Protein AF-B3S9R8-F1 (afdb_monomer_lite)

Radius of gyration: 16.23 Å; chains: 1; bounding box: 44×44×37 Å

InterPro domains:
  IPR006569 CID domain [PF04818] (12-121)
  IPR006569 CID domain [PS51391] (1-129)
  IPR006569 CID domain [SM00582] (1-126)
  IPR008942 ENTH/VHS [G3DSA:1.25.40.90] (1-126)
  IPR008942 ENTH/VHS [SSF48464] (11-126)
  IPR051485 SR-related and CTD-associated factor [PTHR23140] (1-129)

Foldseek 3Di:
DVVQVVDDPPDDPVNLVVLLVVCVVCVVVLLVSLVVLLVCLQPDAQNCLLVSVSSLLSNLVVQCVVPNDVPRPRLVNCLVCVVVSLVSSLNHDPVCLVVVLVSLVVCCVVVSDHCVSSVVSNCSSPDPPCPVVVVVVVVVVVVVVD

Sequence (146 aa):
LRSVYQTKLPLSRSKVHSVTKAAMRAMRFYKHVVMNLEKFIHKCGPEYKLPALYIMDSIIRQSKYQYGDEKDMYAPRFSKNINETFENLYKCRNDDKSKIVRVLKLWTENGIYKEDITQPLLTMGLGEGNLKILTTIKYMYFVSCS

Structure (mmCIF, N/CA/C/O backbone):
data_AF-B3S9R8-F1
#
_entry.id   AF-B3S9R8-F1
#
loop_
_atom_site.group_PDB
_atom_site.id
_atom_site.type_symbol
_atom_site.label_atom_id
_atom_site.label_alt_id
_atom_site.label_comp_id
_atom_site.label_asym_id
_atom_site.label_entity_id
_atom_site.label_seq_id
_atom_site.pdbx_PDB_ins_code
_atom_site.Cartn_x
_atom_site.Cartn_y
_atom_site.Cartn_z
_atom_site.occupancy
_atom_site.B_iso_or_equiv
_atom_site.auth_seq_id
_atom_site.auth_comp_id
_atom_site.auth_asym_id
_atom_site.auth_atom_id
_atom_site.pdbx_PDB_model_num
ATOM 1 N N . LEU A 1 1 ? 10.704 8.501 3.014 1.00 63.84 1 LEU A N 1
ATOM 2 C CA . LEU A 1 1 ? 10.530 8.159 1.580 1.00 63.84 1 LEU A CA 1
ATOM 3 C C . LEU A 1 1 ? 11.751 8.517 0.737 1.00 63.84 1 LEU A C 1
ATOM 5 O O . LEU A 1 1 ? 12.234 7.633 0.056 1.00 63.84 1 LEU A O 1
ATOM 9 N N . ARG A 1 2 ? 12.332 9.728 0.828 1.00 67.25 2 ARG A N 1
ATOM 10 C CA . ARG A 1 2 ? 13.607 10.051 0.135 1.00 67.25 2 ARG A CA 1
ATOM 11 C C . ARG A 1 2 ? 14.747 9.058 0.431 1.00 67.25 2 ARG A C 1
ATOM 13 O O . ARG A 1 2 ? 15.494 8.695 -0.463 1.00 67.25 2 ARG A O 1
ATOM 20 N N . SER A 1 3 ? 14.801 8.537 1.656 1.00 66.19 3 SER A N 1
ATOM 21 C CA . SER A 1 3 ? 15.755 7.504 2.080 1.00 66.19 3 SER A CA 1
ATOM 22 C C . SER A 1 3 ? 15.583 6.130 1.409 1.00 66.19 3 SER A C 1
ATOM 24 O O . SER A 1 3 ? 16.465 5.285 1.552 1.00 66.19 3 SER A O 1
ATOM 26 N N . VAL A 1 4 ? 14.468 5.882 0.706 1.00 63.59 4 VAL A N 1
ATOM 27 C CA . VAL A 1 4 ? 14.246 4.653 -0.076 1.00 63.59 4 VAL A CA 1
ATOM 28 C C . VAL A 1 4 ? 15.058 4.685 -1.371 1.00 63.59 4 VAL A C 1
ATOM 30 O O . VAL A 1 4 ? 15.700 3.693 -1.694 1.00 63.59 4 VAL A O 1
ATOM 33 N N . TYR A 1 5 ? 15.119 5.835 -2.053 1.00 60.88 5 TYR A N 1
ATOM 34 C CA . TYR A 1 5 ? 15.905 6.002 -3.283 1.00 60.88 5 TYR A CA 1
ATOM 35 C C . TYR A 1 5 ? 17.412 5.825 -3.068 1.00 60.88 5 TYR A C 1
ATOM 37 O O . TYR A 1 5 ? 18.121 5.383 -3.958 1.00 60.88 5 TYR A O 1
ATOM 45 N N . GLN A 1 6 ? 17.902 6.137 -1.870 1.00 60.62 6 GLN A N 1
ATOM 46 C CA . GLN A 1 6 ? 19.323 6.042 -1.524 1.00 60.62 6 GLN A CA 1
ATOM 47 C C . GLN A 1 6 ? 19.779 4.607 -1.206 1.00 60.62 6 GLN A C 1
ATOM 49 O O . GLN A 1 6 ? 20.942 4.391 -0.882 1.00 60.62 6 GLN A O 1
ATOM 54 N N . THR A 1 7 ? 18.871 3.625 -1.233 1.00 60.22 7 THR A N 1
ATOM 55 C CA . THR A 1 7 ? 19.183 2.234 -0.876 1.00 60.22 7 THR A CA 1
ATOM 56 C C . THR A 1 7 ? 19.263 1.376 -2.133 1.00 60.22 7 THR A C 1
ATOM 58 O O . THR A 1 7 ? 18.341 1.388 -2.947 1.00 60.22 7 THR A O 1
ATOM 61 N N . LYS A 1 8 ? 20.348 0.605 -2.274 1.00 63.34 8 LYS A N 1
ATOM 62 C CA . LYS A 1 8 ? 20.499 -0.386 -3.347 1.00 63.34 8 LYS A CA 1
ATOM 63 C C . LYS A 1 8 ? 19.417 -1.463 -3.185 1.00 63.34 8 LYS A C 1
ATOM 65 O O . LYS A 1 8 ? 19.214 -1.961 -2.079 1.00 63.34 8 LYS A O 1
ATOM 70 N N . LEU A 1 9 ? 18.698 -1.782 -4.259 1.00 62.72 9 LEU A N 1
ATOM 71 C CA . LEU A 1 9 ? 17.689 -2.844 -4.242 1.00 62.72 9 LEU A CA 1
ATOM 72 C C . LEU A 1 9 ? 18.369 -4.221 -4.133 1.00 62.72 9 LEU A C 1
ATOM 74 O O . LEU A 1 9 ? 19.459 -4.386 -4.687 1.00 62.72 9 LEU A O 1
ATOM 78 N N . PRO A 1 10 ? 17.756 -5.208 -3.449 1.00 61.88 10 PRO A N 1
ATOM 79 C CA . PRO A 1 10 ? 16.407 -5.213 -2.867 1.00 61.88 10 PRO A CA 1
ATOM 80 C C . PRO A 1 10 ? 16.281 -4.393 -1.573 1.00 61.88 10 PRO A C 1
ATOM 82 O O . PRO A 1 10 ? 17.180 -4.357 -0.735 1.00 61.88 10 PRO A O 1
ATOM 85 N N . LEU A 1 11 ? 15.128 -3.740 -1.391 1.00 69.56 11 LEU A N 1
ATOM 86 C CA . LEU A 1 11 ? 14.847 -2.936 -0.200 1.00 69.56 11 LEU A CA 1
ATOM 87 C C . LEU A 1 11 ? 14.865 -3.838 1.050 1.00 69.56 11 LEU A C 1
ATOM 89 O O . LEU A 1 11 ? 14.080 -4.780 1.159 1.00 69.56 11 LEU A O 1
ATOM 93 N N . SER A 1 12 ? 15.773 -3.573 1.992 1.00 74.50 12 SER A N 1
ATOM 94 C CA . SER A 1 12 ? 15.950 -4.438 3.162 1.00 74.50 12 SER A CA 1
ATOM 95 C C . SER A 1 12 ? 14.746 -4.387 4.112 1.00 74.50 12 SER A C 1
ATOM 97 O O . SER A 1 12 ? 14.119 -3.339 4.300 1.00 74.50 12 SER A O 1
ATOM 99 N N . ARG A 1 13 ? 14.462 -5.509 4.792 1.00 74.50 13 ARG A N 1
ATOM 100 C CA . ARG A 1 13 ? 13.405 -5.595 5.824 1.00 74.50 13 ARG A CA 1
ATOM 101 C C . ARG A 1 13 ? 13.560 -4.517 6.904 1.00 74.50 13 ARG A C 1
ATOM 103 O O . ARG A 1 13 ? 12.577 -3.907 7.314 1.00 74.50 13 ARG A O 1
ATOM 110 N N . SER A 1 14 ? 14.799 -4.231 7.309 1.00 76.75 14 SER A N 1
ATOM 111 C CA . SER A 1 14 ? 15.119 -3.184 8.289 1.00 76.75 14 SER A CA 1
ATOM 112 C C . SER A 1 14 ? 14.677 -1.794 7.819 1.00 76.75 14 SER A C 1
ATOM 114 O O . SER A 1 14 ? 14.086 -1.029 8.587 1.00 76.75 14 SER A O 1
ATOM 116 N N . LYS A 1 15 ? 14.860 -1.471 6.530 1.00 80.06 15 LYS A N 1
ATOM 117 C CA . LYS A 1 15 ? 14.407 -0.184 5.996 1.00 80.06 15 LYS A CA 1
ATOM 118 C C . LYS A 1 15 ? 12.879 -0.090 5.992 1.00 80.06 15 LYS A C 1
ATOM 120 O O . LYS A 1 15 ? 12.362 0.927 6.457 1.00 80.06 15 LYS A O 1
ATOM 125 N N . VAL A 1 16 ? 12.165 -1.137 5.566 1.00 82.31 16 VAL A N 1
ATOM 126 C CA . VAL A 1 16 ? 10.686 -1.188 5.633 1.00 82.31 16 VAL A CA 1
ATOM 127 C C . VAL A 1 16 ? 10.200 -0.972 7.071 1.00 82.31 16 VAL A C 1
ATOM 129 O O . VAL A 1 16 ? 9.325 -0.136 7.313 1.00 82.31 16 VAL A O 1
ATOM 132 N N . HIS A 1 17 ? 10.831 -1.638 8.043 1.00 84.19 17 HIS A N 1
ATOM 133 C CA . HIS A 1 17 ? 10.504 -1.476 9.459 1.00 84.19 17 HIS A CA 1
ATOM 134 C C . HIS A 1 17 ? 10.746 -0.040 9.958 1.00 84.19 17 HIS A C 1
ATOM 136 O O . HIS A 1 17 ? 9.870 0.546 10.593 1.00 84.19 17 HIS A O 1
ATOM 142 N N . SER A 1 18 ? 11.885 0.579 9.618 1.00 87.12 18 SER A N 1
ATOM 143 C CA . SER A 1 18 ? 12.178 1.966 10.019 1.00 87.12 18 SER A CA 1
ATOM 144 C C . SER A 1 18 ? 11.152 2.973 9.480 1.00 87.12 18 SER A C 1
ATOM 146 O O . SER A 1 18 ? 10.715 3.862 10.213 1.00 87.12 18 SER A O 1
ATOM 148 N N . VAL A 1 19 ? 10.713 2.804 8.225 1.00 88.31 19 VAL A N 1
ATOM 149 C CA . VAL A 1 19 ? 9.679 3.652 7.614 1.00 88.31 19 VAL A CA 1
ATOM 150 C C . VAL A 1 19 ? 8.333 3.436 8.302 1.00 88.31 19 VAL A C 1
ATOM 152 O O . VAL A 1 19 ? 7.650 4.409 8.612 1.00 88.31 19 VAL A O 1
ATOM 155 N N . THR A 1 20 ? 7.988 2.186 8.610 1.00 90.06 20 THR A N 1
ATOM 156 C CA . THR A 1 20 ? 6.755 1.841 9.333 1.00 90.06 20 THR A CA 1
ATOM 157 C C . THR A 1 20 ? 6.729 2.485 10.717 1.00 90.06 20 THR A C 1
ATOM 159 O O . THR A 1 20 ? 5.756 3.139 11.080 1.00 90.06 20 THR A O 1
ATOM 162 N N . LYS A 1 21 ? 7.831 2.394 11.469 1.00 89.88 21 LYS A N 1
ATOM 163 C CA . LYS A 1 21 ? 7.955 3.013 12.796 1.00 89.88 21 LYS A CA 1
ATOM 164 C C . LYS A 1 21 ? 7.821 4.537 12.736 1.00 89.88 21 LYS A C 1
ATOM 166 O O . LYS A 1 21 ? 7.189 5.133 13.606 1.00 89.88 21 LYS A O 1
ATOM 171 N N . ALA A 1 22 ? 8.391 5.170 11.709 1.00 90.50 22 ALA A N 1
ATOM 172 C CA . ALA A 1 22 ? 8.228 6.603 11.482 1.00 90.50 22 ALA A CA 1
ATOM 173 C C . ALA A 1 22 ? 6.772 6.973 11.153 1.00 90.50 22 ALA A C 1
ATOM 175 O O . ALA A 1 22 ? 6.274 7.967 11.676 1.00 90.50 22 ALA A O 1
ATOM 176 N N . ALA A 1 23 ? 6.080 6.160 10.347 1.00 90.69 23 ALA A N 1
ATOM 177 C CA . ALA A 1 23 ? 4.662 6.347 10.050 1.00 90.69 23 ALA A CA 1
ATOM 178 C C . ALA A 1 23 ? 3.800 6.243 11.316 1.00 90.69 23 ALA A C 1
ATOM 180 O O . ALA A 1 23 ? 3.050 7.169 11.598 1.00 90.69 23 ALA A O 1
ATOM 181 N N . MET A 1 24 ? 3.981 5.199 12.134 1.00 91.88 24 MET A N 1
ATOM 182 C CA . MET A 1 24 ? 3.215 5.027 13.379 1.00 91.88 24 MET A CA 1
ATOM 183 C C . MET A 1 24 ? 3.407 6.197 14.355 1.00 91.88 24 MET A C 1
ATOM 185 O O . MET A 1 24 ? 2.448 6.690 14.940 1.00 91.88 24 MET A O 1
ATOM 189 N N . ARG A 1 25 ? 4.634 6.723 14.486 1.00 91.06 25 ARG A N 1
ATOM 190 C CA . ARG A 1 25 ? 4.899 7.933 15.294 1.00 91.06 25 ARG A CA 1
ATOM 191 C C . ARG A 1 25 ? 4.199 9.183 14.749 1.00 91.06 25 ARG A C 1
ATOM 193 O O . ARG A 1 25 ? 3.891 10.092 15.511 1.00 91.06 25 ARG A O 1
ATOM 200 N N . ALA A 1 26 ? 3.946 9.229 13.444 1.00 90.50 26 ALA A N 1
ATOM 201 C CA . ALA A 1 26 ? 3.286 10.328 12.752 1.00 90.50 26 ALA A CA 1
ATOM 202 C C . ALA A 1 26 ? 1.773 10.099 12.561 1.00 90.50 26 ALA A C 1
ATOM 204 O O . ALA A 1 26 ? 1.178 10.725 11.684 1.00 90.50 26 ALA A O 1
ATOM 205 N N . MET A 1 27 ? 1.135 9.252 13.382 1.00 89.06 27 MET A N 1
ATOM 206 C CA . MET A 1 27 ? -0.293 8.910 13.275 1.00 89.06 27 MET A CA 1
ATOM 207 C C . MET A 1 27 ? -1.213 10.143 13.242 1.00 89.06 27 MET A C 1
ATOM 209 O O . MET A 1 27 ? -2.141 10.204 12.441 1.00 89.06 27 MET A O 1
ATOM 213 N N . ARG A 1 28 ? -0.913 11.196 14.021 1.00 90.81 28 ARG A N 1
ATOM 214 C CA . ARG A 1 28 ? -1.660 12.477 13.985 1.00 90.81 28 ARG A CA 1
ATOM 215 C C . ARG A 1 28 ? -1.681 13.134 12.596 1.00 90.81 28 ARG A C 1
ATOM 217 O O . ARG A 1 28 ? -2.597 13.888 12.289 1.00 90.81 28 ARG A O 1
ATOM 224 N N . PHE A 1 29 ? -0.699 12.825 11.753 1.00 93.62 29 PHE A N 1
ATOM 225 C CA . PHE A 1 29 ? -0.542 13.331 10.391 1.00 93.62 29 PHE A CA 1
ATOM 226 C C . PHE A 1 29 ? -0.746 12.231 9.335 1.00 93.62 29 PHE A C 1
ATOM 228 O O . PHE A 1 29 ? -0.204 12.338 8.231 1.00 93.62 29 PHE A O 1
ATOM 235 N N . TYR A 1 30 ? -1.528 11.181 9.634 1.00 94.56 30 TYR A N 1
ATOM 236 C CA . TYR A 1 30 ? -1.733 10.025 8.745 1.00 94.56 30 TYR A CA 1
ATOM 237 C C . TYR A 1 30 ? -2.087 10.424 7.301 1.00 94.56 30 TYR A C 1
ATOM 239 O O . TYR A 1 30 ? -1.548 9.847 6.361 1.00 94.56 30 TYR A O 1
ATOM 247 N N . LYS A 1 31 ? -2.899 11.476 7.102 1.00 95.94 31 LYS A N 1
ATOM 248 C CA . LYS A 1 31 ? -3.245 12.007 5.768 1.00 95.94 31 LYS A CA 1
ATOM 249 C C . LYS A 1 31 ? -2.008 12.415 4.961 1.00 95.94 31 LYS A C 1
ATOM 251 O O . LYS A 1 31 ? -1.917 12.091 3.781 1.00 95.94 31 LYS A O 1
ATOM 256 N N . HIS A 1 32 ? -1.046 13.094 5.591 1.00 95.38 32 HIS A N 1
ATOM 257 C CA . HIS A 1 32 ? 0.204 13.489 4.938 1.00 95.38 32 HIS A CA 1
ATOM 258 C C . HIS A 1 32 ? 1.110 12.289 4.681 1.00 95.38 32 HIS A C 1
ATOM 260 O O . HIS A 1 32 ? 1.764 12.236 3.642 1.00 95.38 32 HIS A O 1
ATOM 266 N N . VAL A 1 33 ? 1.144 11.321 5.600 1.00 95.75 33 VAL A N 1
ATOM 267 C CA . VAL A 1 33 ? 1.903 10.078 5.412 1.00 95.75 33 VAL A CA 1
ATOM 268 C C . VAL A 1 33 ? 1.377 9.308 4.197 1.00 95.75 33 VAL A C 1
ATOM 270 O O . VAL A 1 33 ? 2.170 8.967 3.320 1.00 95.75 33 VAL A O 1
ATOM 273 N N . VAL A 1 34 ? 0.056 9.116 4.109 1.00 96.81 34 VAL A N 1
ATOM 274 C CA . VAL A 1 34 ? -0.615 8.456 2.978 1.00 96.81 34 VAL A CA 1
ATOM 275 C C . VAL A 1 34 ? -0.349 9.207 1.677 1.00 96.81 34 VAL A C 1
ATOM 277 O O . VAL A 1 34 ? 0.212 8.627 0.754 1.00 96.81 34 VAL A O 1
ATOM 280 N N . MET A 1 35 ? -0.627 10.515 1.638 1.00 96.00 35 MET A N 1
ATOM 281 C CA . MET A 1 35 ? -0.396 11.344 0.449 1.00 96.00 35 MET A CA 1
ATOM 282 C C . MET A 1 35 ? 1.060 11.270 -0.031 1.00 96.00 35 MET A C 1
ATOM 284 O O . MET A 1 35 ? 1.325 11.222 -1.230 1.00 96.00 35 MET A O 1
ATOM 288 N N . ASN A 1 36 ? 2.025 11.281 0.890 1.00 96.25 36 ASN A N 1
ATOM 289 C CA . ASN A 1 36 ? 3.436 11.189 0.532 1.00 96.25 36 ASN A CA 1
ATOM 290 C C . ASN A 1 36 ? 3.792 9.818 -0.058 1.00 96.25 36 ASN A C 1
ATOM 292 O O . ASN A 1 36 ? 4.602 9.761 -0.985 1.00 96.25 36 ASN A O 1
ATOM 296 N N . LEU A 1 37 ? 3.209 8.730 0.457 1.00 96.69 37 LEU A N 1
ATOM 297 C CA . LEU A 1 37 ? 3.436 7.386 -0.073 1.00 96.69 37 LEU A CA 1
ATOM 298 C C . LEU A 1 37 ? 2.765 7.192 -1.439 1.00 96.69 37 LEU A C 1
ATOM 300 O O . LEU A 1 37 ? 3.419 6.695 -2.349 1.00 96.69 37 LEU A O 1
ATOM 304 N N . GLU A 1 38 ? 1.529 7.662 -1.615 1.00 97.00 38 GLU A N 1
ATOM 305 C CA . GLU A 1 38 ? 0.822 7.665 -2.907 1.00 97.00 38 GLU A CA 1
ATOM 306 C C . GLU A 1 38 ? 1.611 8.457 -3.960 1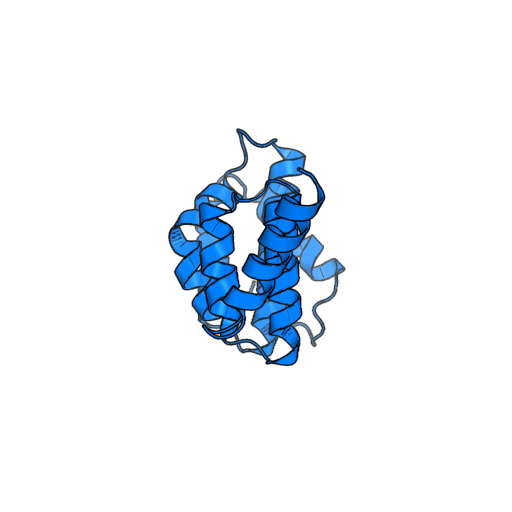.00 97.00 38 GLU A C 1
ATOM 308 O O . GLU A 1 38 ? 1.912 7.947 -5.038 1.00 97.00 38 GLU A O 1
ATOM 313 N N . LYS A 1 39 ? 2.076 9.669 -3.618 1.00 96.19 39 LYS A N 1
ATOM 314 C CA . LYS A 1 39 ? 2.945 10.474 -4.497 1.00 96.19 39 LYS A CA 1
ATOM 315 C C . LYS A 1 39 ? 4.261 9.772 -4.832 1.00 96.19 39 LYS A C 1
ATOM 317 O O . LYS A 1 39 ? 4.774 9.939 -5.938 1.00 96.19 39 LYS A O 1
ATOM 322 N N . PHE A 1 40 ? 4.831 9.019 -3.891 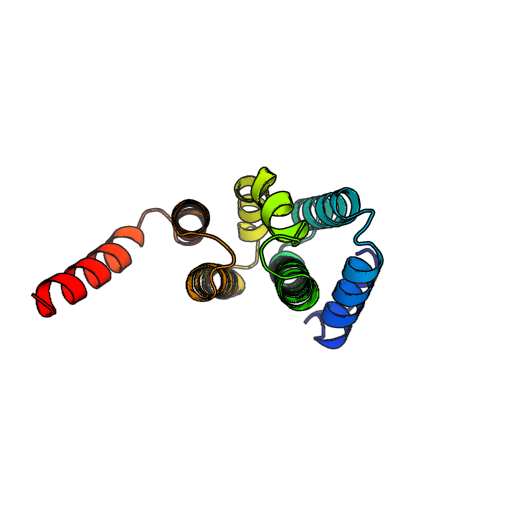1.00 94.44 40 PHE A N 1
ATOM 323 C CA . PHE A 1 40 ? 6.025 8.216 -4.147 1.00 94.44 40 PHE A CA 1
ATOM 324 C C . PHE A 1 40 ? 5.721 7.083 -5.129 1.00 94.44 40 PHE A C 1
ATOM 326 O O . PHE A 1 40 ? 6.436 6.967 -6.118 1.00 94.44 40 PHE A O 1
ATOM 333 N N . ILE A 1 41 ? 4.644 6.320 -4.910 1.00 96.94 41 ILE A N 1
ATOM 334 C CA . ILE A 1 41 ? 4.184 5.250 -5.809 1.00 96.94 41 ILE A CA 1
ATOM 335 C C . ILE A 1 41 ? 3.910 5.790 -7.210 1.00 96.94 41 ILE A C 1
ATOM 337 O O . ILE A 1 41 ? 4.280 5.147 -8.184 1.00 96.94 41 ILE A O 1
ATOM 341 N N . HIS A 1 42 ? 3.314 6.973 -7.332 1.00 96.25 42 HIS A N 1
ATOM 342 C CA . HIS A 1 42 ? 3.046 7.596 -8.624 1.00 96.25 42 HIS A CA 1
ATOM 343 C C . HIS A 1 42 ? 4.339 7.905 -9.403 1.00 96.25 42 HIS A C 1
ATOM 345 O O . HIS A 1 42 ? 4.436 7.600 -10.588 1.00 96.25 42 HIS A O 1
ATOM 351 N N . LYS A 1 43 ? 5.361 8.460 -8.732 1.00 94.69 43 LYS A N 1
ATOM 352 C CA . LYS A 1 43 ? 6.579 8.982 -9.383 1.00 94.69 43 LYS A CA 1
ATOM 353 C C . LYS A 1 43 ? 7.749 8.000 -9.484 1.00 94.69 43 LYS A C 1
ATOM 355 O O . LYS A 1 43 ? 8.639 8.226 -10.294 1.00 94.69 43 LYS A O 1
ATOM 360 N N . CYS A 1 44 ? 7.816 6.980 -8.630 1.00 93.00 44 CYS A N 1
ATOM 361 C CA . CYS A 1 44 ? 8.987 6.104 -8.563 1.00 93.00 44 CYS A CA 1
ATOM 362 C C . CYS A 1 44 ? 9.093 5.164 -9.776 1.00 93.00 44 CYS A C 1
ATOM 364 O O . CYS A 1 44 ? 8.086 4.861 -10.421 1.00 93.00 44 CYS A O 1
ATOM 366 N N . GLY A 1 45 ? 10.308 4.684 -10.065 1.00 92.00 45 GLY A N 1
ATOM 367 C CA . GLY A 1 45 ? 10.563 3.711 -11.132 1.00 92.00 45 GLY A CA 1
ATOM 368 C C . GLY A 1 45 ? 9.898 2.343 -10.889 1.00 92.00 45 GLY A C 1
ATOM 369 O O . GLY A 1 45 ? 9.510 2.042 -9.750 1.00 92.00 45 GLY A O 1
ATOM 370 N N . PRO A 1 46 ? 9.751 1.501 -11.932 1.00 93.88 46 PRO A N 1
ATOM 371 C CA . PRO A 1 46 ? 9.142 0.168 -11.842 1.00 93.88 46 PRO A CA 1
ATOM 372 C C . PRO A 1 46 ? 9.722 -0.725 -10.733 1.00 93.88 46 PRO A C 1
ATOM 374 O O . PRO A 1 46 ? 8.992 -1.477 -10.089 1.00 93.88 46 PRO A O 1
ATOM 377 N N . GLU A 1 47 ? 11.022 -0.607 -10.473 1.00 91.38 47 GLU A N 1
ATOM 378 C CA . GLU A 1 47 ? 11.788 -1.357 -9.476 1.00 91.38 47 GLU A CA 1
ATOM 379 C C . GLU A 1 47 ? 11.450 -0.991 -8.018 1.00 91.38 47 GLU A C 1
ATOM 381 O O . GLU A 1 47 ? 11.732 -1.754 -7.093 1.00 91.38 47 GLU A O 1
ATOM 386 N N . TYR A 1 48 ? 10.804 0.158 -7.800 1.00 92.19 48 TYR A N 1
ATOM 387 C CA . TYR A 1 48 ? 10.398 0.627 -6.475 1.00 92.19 48 TYR A CA 1
ATOM 388 C C . TYR A 1 48 ? 8.917 0.385 -6.169 1.00 92.19 48 TYR A C 1
ATOM 390 O O . TYR A 1 48 ? 8.518 0.562 -5.016 1.00 92.19 48 TYR A O 1
ATOM 398 N N . LYS A 1 49 ? 8.104 -0.044 -7.145 1.00 94.62 49 LYS A N 1
ATOM 399 C CA . LYS A 1 49 ? 6.655 -0.250 -6.960 1.00 94.62 49 LYS A CA 1
ATOM 400 C C . LYS A 1 49 ? 6.355 -1.317 -5.912 1.00 94.62 49 LYS A C 1
ATOM 402 O O . LYS A 1 49 ? 5.648 -1.050 -4.944 1.00 94.62 49 LYS A O 1
ATOM 407 N N . LEU A 1 50 ? 6.937 -2.506 -6.059 1.00 94.12 50 LEU A N 1
ATOM 408 C CA . LEU A 1 50 ? 6.720 -3.595 -5.110 1.00 94.12 50 LEU A CA 1
ATOM 409 C C . LEU A 1 50 ? 7.228 -3.247 -3.697 1.00 94.12 50 LEU A C 1
ATOM 411 O O . LEU A 1 50 ? 6.472 -3.420 -2.739 1.00 94.12 50 LEU A O 1
ATOM 415 N N . PRO 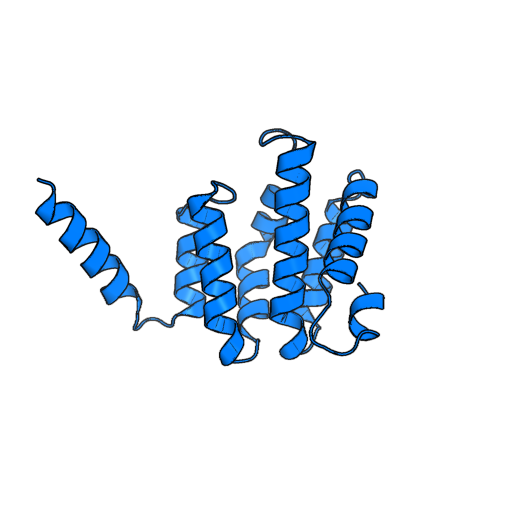A 1 51 ? 8.445 -2.697 -3.522 1.00 93.56 51 PRO A N 1
ATOM 416 C CA . PRO A 1 51 ? 8.861 -2.231 -2.207 1.00 93.56 51 PRO A CA 1
ATOM 417 C C . PRO A 1 51 ? 7.959 -1.140 -1.604 1.00 93.56 51 PRO A C 1
ATOM 419 O O . PRO A 1 51 ? 7.761 -1.119 -0.389 1.00 93.56 51 PRO A O 1
ATOM 422 N N . ALA A 1 52 ? 7.390 -0.249 -2.422 1.00 95.19 52 ALA A N 1
ATOM 423 C CA . ALA A 1 52 ? 6.427 0.749 -1.957 1.00 95.19 52 ALA A CA 1
ATOM 424 C C . ALA A 1 52 ? 5.140 0.101 -1.427 1.00 95.19 52 ALA A C 1
ATOM 426 O O . ALA A 1 52 ? 4.653 0.498 -0.366 1.00 95.19 52 ALA A O 1
ATOM 427 N N . LEU A 1 53 ? 4.636 -0.928 -2.118 1.00 96.75 53 LEU A N 1
ATOM 428 C CA . LEU A 1 53 ? 3.498 -1.721 -1.654 1.00 96.75 53 LEU A CA 1
ATOM 429 C C . LEU A 1 53 ? 3.802 -2.406 -0.318 1.00 96.75 53 LEU A C 1
ATOM 431 O O . LEU A 1 53 ? 2.975 -2.358 0.584 1.00 96.75 53 LEU A O 1
ATOM 435 N N . TYR A 1 54 ? 4.998 -2.974 -0.137 1.00 95.19 54 TYR A N 1
ATOM 436 C CA . TYR A 1 54 ? 5.383 -3.568 1.151 1.00 95.19 54 TYR A CA 1
ATOM 437 C C . TYR A 1 54 ? 5.457 -2.548 2.290 1.00 95.19 54 TYR A C 1
ATOM 439 O O . TYR A 1 54 ? 5.140 -2.877 3.432 1.00 95.19 54 TYR A O 1
ATOM 447 N N . ILE A 1 55 ? 5.842 -1.302 2.004 1.00 95.44 55 ILE A N 1
ATOM 448 C CA . ILE A 1 55 ? 5.782 -0.218 2.992 1.00 95.44 55 ILE A CA 1
ATOM 449 C C . ILE A 1 55 ? 4.325 0.093 3.355 1.00 95.44 55 ILE A C 1
ATOM 451 O O . ILE A 1 55 ? 4.014 0.196 4.539 1.00 95.44 55 ILE A O 1
ATOM 455 N N . MET A 1 56 ? 3.442 0.221 2.363 1.00 96.75 56 MET A N 1
ATOM 456 C CA . MET A 1 56 ? 2.010 0.469 2.570 1.00 96.75 56 MET A CA 1
ATOM 457 C C . MET A 1 56 ? 1.366 -0.639 3.414 1.00 96.75 56 MET A C 1
ATOM 459 O O . MET A 1 56 ? 0.749 -0.361 4.439 1.00 96.75 56 MET A O 1
ATOM 463 N N . ASP A 1 57 ? 1.588 -1.890 3.022 1.00 96.06 57 ASP A N 1
ATOM 464 C CA . ASP A 1 57 ? 1.135 -3.100 3.706 1.00 96.06 57 ASP A CA 1
ATOM 465 C C . ASP A 1 57 ? 1.633 -3.168 5.159 1.00 96.06 57 ASP A C 1
ATOM 467 O O . ASP A 1 57 ? 0.854 -3.391 6.085 1.00 96.06 57 ASP A O 1
ATOM 471 N N . SER A 1 58 ? 2.920 -2.892 5.383 1.00 95.06 58 SER A N 1
ATOM 472 C CA . SER A 1 58 ? 3.509 -2.853 6.724 1.00 95.06 58 SER A CA 1
ATOM 473 C C . SER A 1 58 ? 2.898 -1.752 7.601 1.00 95.06 58 SER A C 1
ATOM 475 O O . SER A 1 58 ? 2.618 -1.994 8.772 1.00 95.06 58 SER A O 1
ATOM 477 N N . ILE A 1 59 ? 2.638 -0.560 7.049 1.00 95.69 59 ILE A N 1
ATOM 478 C CA . ILE A 1 59 ? 1.969 0.542 7.764 1.00 95.69 59 ILE A CA 1
ATOM 479 C C . ILE A 1 59 ? 0.546 0.152 8.167 1.00 95.69 59 ILE A C 1
ATOM 481 O O . ILE A 1 59 ? 0.183 0.334 9.328 1.00 95.69 59 ILE A O 1
ATOM 485 N N . ILE A 1 60 ? -0.234 -0.399 7.234 1.00 95.25 60 ILE A N 1
ATOM 486 C CA . ILE A 1 60 ? -1.623 -0.805 7.481 1.00 95.25 60 ILE A CA 1
ATOM 487 C C . ILE A 1 60 ? -1.675 -1.885 8.564 1.00 95.25 60 ILE A C 1
ATOM 489 O O . ILE A 1 60 ? -2.359 -1.714 9.573 1.00 95.25 60 ILE A O 1
ATOM 493 N N . ARG A 1 61 ? -0.896 -2.966 8.408 1.00 94.06 61 ARG A N 1
ATOM 494 C CA . ARG A 1 6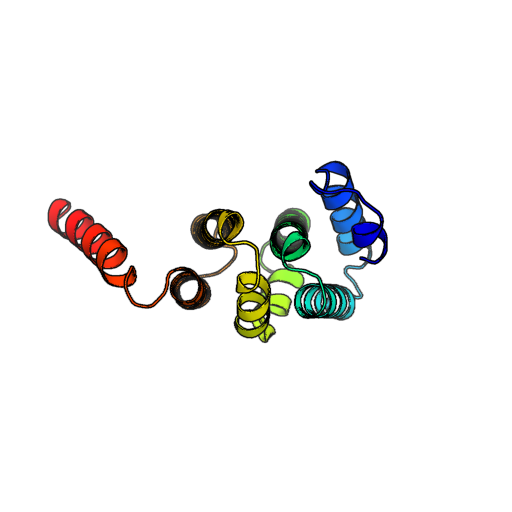1 ? -0.872 -4.053 9.396 1.00 94.06 61 ARG A CA 1
ATOM 495 C C . ARG A 1 61 ? -0.411 -3.578 10.767 1.00 94.06 61 ARG A C 1
ATOM 497 O O . ARG A 1 61 ? -1.001 -3.969 11.768 1.00 94.06 61 ARG A O 1
ATOM 504 N N . GLN A 1 62 ? 0.622 -2.736 10.825 1.00 93.31 62 GLN A N 1
ATOM 505 C CA . GLN A 1 62 ? 1.125 -2.231 12.099 1.00 93.31 62 GLN A CA 1
ATOM 506 C C . GLN A 1 62 ? 0.107 -1.321 12.791 1.00 93.31 62 GLN A C 1
ATOM 508 O O . GLN A 1 62 ? -0.029 -1.395 14.011 1.00 93.31 62 GLN A O 1
ATOM 513 N N . SER A 1 63 ? -0.616 -0.489 12.036 1.00 93.25 63 SER A N 1
ATOM 514 C CA . SER A 1 63 ? -1.652 0.373 12.604 1.00 93.25 63 SER A CA 1
ATOM 515 C C . SER A 1 63 ? -2.819 -0.444 13.147 1.00 93.25 63 SER A C 1
ATOM 517 O O . SER A 1 63 ? -3.185 -0.273 14.307 1.00 93.25 63 SER A O 1
ATOM 519 N N . LYS A 1 64 ? -3.318 -1.405 12.362 1.00 92.00 64 LYS A N 1
ATOM 520 C CA . LYS A 1 64 ? -4.382 -2.326 12.782 1.00 92.00 64 LYS A CA 1
ATOM 521 C C . LYS A 1 64 ? -3.977 -3.122 14.029 1.00 92.00 64 LYS A C 1
ATOM 523 O O . LYS A 1 64 ? -4.740 -3.185 14.982 1.00 92.00 64 LYS A O 1
ATOM 528 N N . TYR A 1 65 ? -2.744 -3.634 14.084 1.00 90.88 65 TYR A N 1
ATOM 529 C CA . TYR A 1 65 ? -2.218 -4.323 15.270 1.00 90.88 65 TYR A CA 1
ATOM 530 C C . TYR A 1 65 ? -2.138 -3.414 16.508 1.00 90.88 65 TYR A C 1
ATOM 532 O O . TYR A 1 65 ? -2.464 -3.840 17.610 1.00 90.88 65 TYR A O 1
ATOM 540 N N . GLN A 1 66 ? -1.686 -2.166 16.345 1.00 89.31 66 GLN A N 1
ATOM 541 C CA . GLN A 1 66 ? -1.451 -1.259 17.471 1.00 89.31 66 GLN A CA 1
ATOM 542 C C . GLN A 1 66 ? -2.730 -0.588 17.995 1.00 89.31 66 GLN A C 1
ATOM 544 O O . GLN A 1 66 ? -2.806 -0.280 19.184 1.00 89.31 66 GLN A O 1
ATOM 549 N N . TYR A 1 67 ? -3.703 -0.319 17.124 1.00 87.81 67 TYR A N 1
ATOM 550 C CA . TYR A 1 67 ? -4.887 0.478 17.456 1.00 87.81 67 TYR A CA 1
ATOM 551 C C . TYR A 1 67 ? -6.206 -0.301 17.360 1.00 87.81 67 TYR A C 1
ATOM 553 O O . TYR A 1 67 ? -7.212 0.167 17.894 1.00 87.81 67 TYR A O 1
ATOM 561 N N . GLY A 1 68 ? -6.204 -1.483 16.741 1.00 86.44 68 GLY A N 1
ATOM 562 C CA . GLY A 1 68 ? -7.408 -2.251 16.433 1.00 86.44 68 GLY A CA 1
ATOM 563 C C . GLY A 1 68 ? -8.158 -1.720 15.208 1.00 86.44 68 GLY A C 1
ATOM 564 O O . GLY A 1 68 ? -7.863 -0.645 14.682 1.00 86.44 68 GLY A O 1
ATOM 565 N N . ASP A 1 69 ? -9.153 -2.484 14.767 1.00 80.06 69 ASP A N 1
ATOM 566 C CA . ASP A 1 69 ? -9.881 -2.254 13.512 1.00 80.06 69 ASP A CA 1
ATOM 567 C C . ASP A 1 69 ? -10.670 -0.941 13.493 1.00 80.06 69 ASP A C 1
ATOM 569 O O . ASP A 1 69 ? -10.750 -0.282 12.461 1.00 80.06 69 ASP A O 1
ATOM 573 N N . GLU A 1 70 ? -11.210 -0.524 14.638 1.00 79.75 70 GLU A N 1
ATOM 574 C CA . GLU A 1 70 ? -12.031 0.689 14.743 1.00 79.75 70 GLU A CA 1
ATOM 575 C C . GLU A 1 70 ? -11.213 1.984 14.706 1.00 79.75 70 GLU A C 1
ATOM 577 O O . GLU A 1 70 ? -11.721 3.041 14.330 1.00 79.75 70 GLU A O 1
ATOM 582 N N . LYS A 1 71 ? -9.942 1.924 15.121 1.00 84.12 71 LYS A N 1
ATOM 583 C CA . LYS A 1 71 ? -9.080 3.106 15.272 1.00 84.12 71 LYS A CA 1
ATOM 584 C C . LYS A 1 71 ? -7.993 3.195 14.205 1.00 84.12 71 LYS A C 1
ATOM 586 O O . LYS A 1 71 ? -7.243 4.175 14.199 1.00 84.12 71 LYS A O 1
ATOM 591 N N . ASP A 1 72 ? -7.904 2.221 13.299 1.00 88.31 72 ASP A N 1
ATOM 592 C CA . ASP A 1 72 ? -7.020 2.322 12.144 1.00 88.31 72 ASP A CA 1
ATOM 593 C C . ASP A 1 72 ? -7.472 3.461 11.220 1.00 88.31 72 ASP A C 1
ATOM 595 O O . ASP A 1 72 ? -8.582 3.485 10.694 1.00 88.31 72 ASP A O 1
ATOM 599 N N . MET A 1 73 ? -6.573 4.418 11.001 1.00 93.25 73 MET A N 1
ATOM 600 C CA . MET A 1 73 ? -6.796 5.552 10.104 1.00 93.25 73 MET A CA 1
ATOM 601 C C . MET A 1 73 ? -6.075 5.377 8.764 1.00 93.25 73 MET A C 1
ATOM 603 O O . MET A 1 73 ? -6.290 6.180 7.853 1.00 93.25 73 MET A O 1
ATOM 607 N N . TYR A 1 74 ? -5.203 4.371 8.625 1.00 95.69 74 TYR A N 1
ATOM 608 C CA . TYR A 1 74 ? -4.409 4.159 7.419 1.00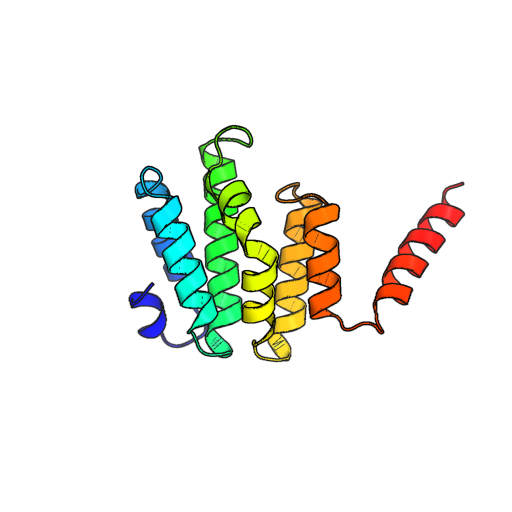 95.69 74 TYR A CA 1
ATOM 609 C C . TYR A 1 74 ? -5.167 3.373 6.354 1.00 95.69 74 TYR A C 1
ATOM 611 O O . TYR A 1 74 ? -5.279 3.894 5.242 1.00 95.69 74 TYR A O 1
ATOM 619 N N . ALA A 1 75 ? -5.714 2.185 6.651 1.00 94.75 75 ALA A N 1
ATOM 620 C CA . ALA A 1 75 ? -6.469 1.418 5.653 1.00 94.75 75 ALA A CA 1
ATOM 621 C C . ALA A 1 75 ? -7.643 2.214 5.048 1.00 94.75 75 ALA A C 1
ATOM 623 O O . ALA A 1 75 ? -7.669 2.397 3.826 1.00 94.75 75 ALA A O 1
ATOM 624 N N . PRO A 1 76 ? -8.564 2.811 5.837 1.00 95.38 76 PRO A N 1
ATOM 625 C CA . PRO A 1 76 ? -9.671 3.573 5.254 1.00 95.38 76 PRO A CA 1
ATOM 626 C C . PRO A 1 76 ? -9.194 4.802 4.470 1.00 95.38 76 PRO A C 1
ATOM 628 O O . PRO A 1 76 ? -9.869 5.257 3.545 1.00 95.38 76 PRO A O 1
ATOM 631 N N . ARG A 1 77 ? -8.021 5.359 4.805 1.00 96.81 77 ARG A N 1
ATOM 632 C CA . ARG A 1 77 ? -7.473 6.509 4.082 1.00 96.81 77 ARG A CA 1
ATOM 633 C C . ARG A 1 77 ? -6.860 6.114 2.745 1.00 96.81 77 ARG A C 1
ATOM 635 O O . ARG A 1 77 ? -7.126 6.811 1.769 1.00 96.81 77 ARG A O 1
ATOM 642 N N . PHE A 1 78 ? -6.078 5.038 2.704 1.00 97.38 78 PHE A N 1
ATOM 643 C CA . PHE A 1 78 ? -5.534 4.489 1.461 1.00 97.38 78 PHE A CA 1
ATOM 644 C C . PHE A 1 78 ? -6.642 4.011 0.519 1.00 97.38 78 PHE A C 1
ATOM 646 O O . PHE A 1 78 ? -6.546 4.215 -0.688 1.00 97.38 78 PHE A O 1
ATOM 653 N N . SER A 1 79 ? -7.729 3.457 1.069 1.00 95.94 79 SER A N 1
ATOM 654 C CA . SER A 1 79 ? -8.889 3.011 0.291 1.00 95.94 79 SER A CA 1
ATOM 655 C C . SER A 1 79 ? -9.478 4.099 -0.614 1.00 95.94 79 SER A C 1
ATOM 657 O O . SER A 1 79 ? -10.051 3.771 -1.648 1.00 95.94 79 SER A O 1
ATOM 659 N N . LYS A 1 80 ? -9.340 5.387 -0.259 1.00 97.06 80 LYS A N 1
ATOM 660 C CA . LYS A 1 80 ? -9.916 6.500 -1.036 1.00 97.06 80 LYS A CA 1
ATOM 661 C C . LYS A 1 80 ? -9.335 6.622 -2.444 1.00 97.06 80 LYS A C 1
ATOM 663 O O . LYS A 1 80 ? -10.061 6.996 -3.353 1.00 97.06 80 LYS A O 1
ATOM 668 N N . ASN A 1 81 ? -8.052 6.299 -2.602 1.00 96.50 81 ASN A N 1
ATOM 669 C CA . ASN A 1 81 ? -7.313 6.421 -3.861 1.00 96.50 81 ASN A CA 1
ATOM 670 C C . ASN A 1 81 ? -6.724 5.066 -4.287 1.00 96.50 81 ASN A C 1
ATOM 672 O O . ASN A 1 81 ? -5.710 5.010 -4.988 1.00 96.50 81 ASN A O 1
ATOM 676 N N . ILE A 1 82 ? -7.299 3.954 -3.814 1.00 96.62 82 ILE A N 1
ATOM 677 C CA . ILE A 1 82 ? -6.657 2.643 -3.945 1.00 96.62 82 ILE A CA 1
ATOM 678 C C . ILE A 1 82 ? -6.599 2.167 -5.397 1.00 96.62 82 ILE A C 1
ATOM 680 O O . ILE A 1 82 ? -5.580 1.619 -5.797 1.00 96.62 82 ILE A O 1
ATOM 684 N N . ASN A 1 83 ? -7.616 2.474 -6.207 1.00 95.62 83 ASN A N 1
ATOM 685 C CA . ASN A 1 83 ? -7.615 2.166 -7.640 1.00 95.62 83 ASN A CA 1
ATOM 686 C C . ASN A 1 83 ? -6.441 2.854 -8.354 1.00 95.62 83 ASN A C 1
ATOM 688 O O . ASN A 1 83 ? -5.580 2.173 -8.902 1.00 95.62 83 ASN A O 1
ATOM 692 N N . GLU A 1 84 ? -6.320 4.181 -8.236 1.00 96.88 84 GLU A N 1
ATOM 693 C CA . GLU A 1 84 ? -5.209 4.948 -8.825 1.00 96.88 84 GLU A CA 1
ATOM 694 C C . GLU A 1 84 ? -3.841 4.496 -8.277 1.00 96.88 84 GLU A C 1
ATOM 696 O O . GLU A 1 84 ? -2.836 4.422 -8.994 1.00 96.88 84 GLU A O 1
ATOM 701 N N . THR A 1 85 ? -3.780 4.160 -6.986 1.00 97.44 85 THR A N 1
ATOM 702 C CA . THR A 1 85 ? -2.557 3.640 -6.366 1.00 97.44 85 THR A CA 1
ATOM 703 C C . THR A 1 85 ? -2.134 2.332 -7.029 1.00 97.44 85 THR A C 1
ATOM 705 O O . THR A 1 85 ? -0.964 2.182 -7.388 1.00 97.44 85 THR A O 1
ATOM 708 N N . PHE A 1 86 ? -3.068 1.402 -7.242 1.00 97.06 86 PHE A N 1
ATOM 709 C CA . PHE A 1 86 ? -2.781 0.112 -7.865 1.00 97.06 86 PHE A CA 1
ATOM 710 C C . PHE A 1 86 ? -2.512 0.212 -9.366 1.00 97.06 86 PHE A C 1
ATOM 712 O O . PHE A 1 86 ? -1.597 -0.460 -9.836 1.00 97.06 86 PHE A O 1
ATOM 719 N N . GLU A 1 87 ? -3.172 1.112 -10.097 1.00 95.94 87 GLU A N 1
ATOM 720 C CA . GLU A 1 87 ? -2.818 1.417 -11.493 1.00 95.94 87 GLU A CA 1
ATOM 721 C C . GLU A 1 87 ? -1.342 1.816 -11.615 1.00 95.94 87 GLU A C 1
ATOM 723 O O . GLU A 1 87 ? -0.625 1.377 -12.517 1.00 95.94 87 GLU A O 1
ATOM 728 N N . ASN A 1 88 ? -0.848 2.617 -10.666 1.00 97.06 88 ASN A N 1
ATOM 729 C CA . ASN A 1 88 ? 0.558 3.002 -10.622 1.00 97.06 88 ASN A CA 1
ATOM 730 C C . ASN A 1 88 ? 1.474 1.877 -10.115 1.00 97.06 88 ASN A C 1
ATOM 732 O O . ASN A 1 88 ? 2.608 1.776 -10.587 1.00 97.06 88 ASN A O 1
ATOM 736 N N . LEU A 1 89 ? 1.015 1.016 -9.200 1.00 96.88 89 LEU A N 1
ATOM 737 C CA . LEU A 1 89 ? 1.770 -0.159 -8.747 1.00 96.88 89 LEU A CA 1
ATOM 738 C C . LEU A 1 89 ? 1.926 -1.215 -9.846 1.00 96.88 89 LEU A C 1
ATOM 740 O O . LEU A 1 89 ? 2.981 -1.842 -9.925 1.00 96.88 89 LEU A O 1
ATOM 744 N N . TYR A 1 90 ? 0.932 -1.397 -10.717 1.00 95.62 90 TYR A N 1
ATOM 745 C CA . TYR A 1 90 ? 1.003 -2.361 -11.819 1.00 95.62 90 TYR A CA 1
ATOM 746 C C . TYR A 1 90 ? 1.935 -1.938 -12.961 1.00 95.62 90 TYR A C 1
ATOM 748 O O . TYR A 1 90 ? 2.338 -2.790 -13.752 1.00 95.62 90 TYR A O 1
ATOM 756 N N . LYS A 1 91 ? 2.418 -0.687 -12.963 1.00 95.00 91 LYS A N 1
ATOM 757 C CA . LYS A 1 91 ? 3.589 -0.233 -13.747 1.00 95.00 91 LYS A CA 1
ATOM 758 C C . LYS A 1 91 ? 4.924 -0.735 -13.152 1.00 95.00 91 LYS A C 1
ATOM 760 O O . LYS A 1 91 ? 5.950 -0.065 -13.256 1.00 95.00 91 LYS A O 1
ATOM 765 N N . CYS A 1 92 ? 4.900 -1.872 -12.456 1.00 93.56 92 CYS A N 1
ATOM 766 C CA . CYS A 1 92 ? 6.063 -2.567 -11.910 1.00 93.56 92 CYS A CA 1
ATOM 767 C C . CYS A 1 92 ? 6.727 -3.454 -12.968 1.00 93.56 92 CYS A C 1
ATOM 769 O O . CYS A 1 92 ? 6.263 -3.573 -14.104 1.00 93.56 92 CYS A O 1
ATOM 771 N N . ARG A 1 93 ? 7.820 -4.112 -12.583 1.00 91.00 93 ARG A N 1
ATOM 772 C CA . ARG A 1 93 ? 8.425 -5.161 -13.403 1.00 91.00 93 ARG A CA 1
ATOM 773 C C . ARG A 1 93 ? 7.493 -6.381 -13.482 1.00 91.00 93 ARG A C 1
ATOM 775 O O . ARG A 1 93 ? 6.764 -6.684 -12.538 1.00 91.00 93 ARG A O 1
ATOM 782 N N . ASN A 1 94 ? 7.516 -7.108 -14.599 1.00 87.81 94 ASN A N 1
ATOM 783 C CA . ASN A 1 94 ? 6.602 -8.238 -14.818 1.00 87.81 94 ASN A CA 1
ATOM 784 C C . ASN A 1 94 ? 6.747 -9.354 -13.764 1.00 87.81 94 ASN A C 1
ATOM 786 O O . ASN A 1 94 ? 5.749 -9.953 -13.370 1.00 87.81 94 ASN A O 1
ATOM 790 N N . ASP A 1 95 ? 7.961 -9.584 -13.262 1.00 89.94 95 ASP A N 1
ATOM 791 C CA . ASP A 1 95 ? 8.286 -10.541 -12.197 1.00 89.94 95 ASP A CA 1
ATOM 792 C C . ASP A 1 95 ? 7.708 -10.162 -10.820 1.00 89.94 95 ASP A C 1
ATOM 794 O O . ASP A 1 95 ? 7.641 -11.006 -9.919 1.00 89.94 95 ASP A O 1
ATOM 798 N N . ASP A 1 96 ? 7.254 -8.921 -10.638 1.00 92.06 96 ASP A N 1
ATOM 799 C CA . ASP A 1 96 ? 6.682 -8.429 -9.383 1.00 92.06 96 ASP A CA 1
ATOM 800 C C . ASP A 1 96 ? 5.150 -8.474 -9.339 1.00 92.06 96 ASP A C 1
ATOM 802 O O . ASP A 1 96 ? 4.572 -8.467 -8.248 1.00 92.06 96 ASP A O 1
ATOM 806 N N . LYS A 1 97 ? 4.477 -8.612 -10.489 1.00 91.69 97 LYS A N 1
ATOM 807 C CA . LYS A 1 97 ? 3.004 -8.651 -10.571 1.00 91.69 97 LYS A CA 1
ATOM 808 C C . LYS A 1 97 ? 2.393 -9.756 -9.707 1.00 91.69 97 LYS A C 1
ATOM 810 O O . LYS A 1 97 ? 1.447 -9.503 -8.961 1.00 91.69 97 LYS A O 1
ATOM 815 N N . SER A 1 98 ? 2.963 -10.962 -9.738 1.00 91.56 98 SER A N 1
ATOM 816 C CA . SER A 1 98 ? 2.498 -12.092 -8.916 1.00 91.56 98 SER A CA 1
ATOM 817 C C . SER A 1 98 ? 2.629 -11.818 -7.413 1.00 91.56 98 SER A C 1
ATOM 819 O O . SER A 1 98 ? 1.783 -12.244 -6.624 1.00 91.56 98 SER A O 1
ATOM 821 N N . LYS A 1 99 ? 3.645 -11.046 -7.009 1.00 93.94 99 LYS A N 1
ATOM 822 C CA . LYS A 1 99 ? 3.873 -10.649 -5.614 1.00 93.94 99 LYS A CA 1
ATOM 823 C C . LYS A 1 99 ? 2.861 -9.589 -5.166 1.00 93.94 99 LYS A C 1
ATOM 825 O O . LYS A 1 99 ? 2.331 -9.700 -4.064 1.00 93.94 99 LYS A O 1
ATOM 830 N N . ILE A 1 100 ? 2.517 -8.631 -6.033 1.00 95.12 100 ILE A N 1
ATOM 831 C CA . ILE A 1 100 ? 1.427 -7.665 -5.789 1.00 95.12 100 ILE A CA 1
ATOM 832 C C . ILE A 1 100 ? 0.090 -8.396 -5.608 1.00 95.12 100 ILE A C 1
ATOM 834 O O . ILE A 1 100 ? -0.617 -8.165 -4.627 1.00 95.12 100 ILE A O 1
ATOM 838 N N . VAL A 1 101 ? -0.225 -9.338 -6.504 1.00 93.62 101 VAL A N 1
ATOM 839 C CA . VAL A 1 101 ? -1.424 -10.187 -6.402 1.00 93.62 101 VAL A CA 1
ATOM 840 C C . VAL A 1 101 ? -1.442 -10.965 -5.083 1.00 93.62 101 VAL A C 1
ATOM 842 O O . VAL A 1 101 ? -2.487 -11.058 -4.438 1.00 93.62 101 VAL A O 1
ATOM 845 N N . ARG A 1 102 ? -0.295 -11.493 -4.630 1.00 93.38 102 ARG A N 1
ATOM 846 C CA . ARG A 1 102 ? -0.206 -12.188 -3.336 1.00 93.38 102 ARG A CA 1
ATOM 847 C C . ARG A 1 102 ? -0.534 -11.269 -2.157 1.00 93.38 102 ARG A C 1
ATOM 849 O O . ARG A 1 102 ? -1.233 -11.717 -1.253 1.00 93.38 102 ARG A O 1
ATOM 856 N N . VAL A 1 103 ? -0.086 -10.011 -2.168 1.00 95.81 103 VAL A N 1
ATOM 857 C CA . VAL A 1 103 ? -0.421 -9.032 -1.115 1.00 95.81 103 VAL A CA 1
ATOM 858 C C . VAL A 1 103 ? -1.928 -8.761 -1.070 1.00 95.81 103 VAL A C 1
ATOM 860 O O . VAL A 1 103 ? -2.509 -8.802 0.009 1.00 95.81 103 VAL A O 1
ATOM 863 N N . LEU A 1 104 ? -2.585 -8.577 -2.220 1.00 95.38 104 LEU A N 1
ATOM 864 C CA . LEU A 1 104 ? -4.043 -8.379 -2.283 1.00 95.38 104 LEU A CA 1
ATOM 865 C C . LEU A 1 104 ? -4.833 -9.576 -1.734 1.00 95.38 104 LEU A C 1
ATOM 867 O O . LEU A 1 104 ? -5.805 -9.398 -0.995 1.00 95.38 104 LEU A O 1
ATOM 871 N N . LYS A 1 105 ? -4.395 -10.801 -2.051 1.00 92.75 105 LYS A N 1
ATOM 872 C CA . LYS A 1 105 ? -4.988 -12.021 -1.481 1.00 92.75 105 LYS A CA 1
ATOM 873 C C . LYS A 1 105 ? -4.846 -12.042 0.039 1.00 92.75 105 LYS A C 1
ATOM 875 O O . LYS A 1 105 ? -5.838 -12.229 0.731 1.00 92.75 105 LYS A O 1
ATOM 880 N N . LEU A 1 106 ? -3.652 -11.736 0.554 1.00 94.62 106 LEU A N 1
ATOM 881 C CA . LEU A 1 106 ? -3.406 -11.644 1.996 1.00 94.62 106 LEU A CA 1
ATOM 882 C C . LEU A 1 106 ? -4.240 -10.544 2.667 1.00 94.62 106 LEU A C 1
ATOM 884 O O . LEU A 1 106 ? -4.665 -10.721 3.803 1.00 94.62 106 LEU A O 1
ATOM 888 N N . TRP A 1 107 ? -4.489 -9.414 2.004 1.00 95.56 107 TRP A N 1
ATOM 889 C CA . TRP A 1 107 ? -5.375 -8.374 2.537 1.00 95.56 107 TRP A CA 1
ATOM 890 C C . TRP A 1 107 ? -6.823 -8.841 2.656 1.00 95.56 107 TRP A C 1
ATOM 892 O O . TRP A 1 107 ? -7.488 -8.475 3.620 1.00 95.56 107 TRP A O 1
ATOM 902 N N . THR A 1 108 ? -7.281 -9.669 1.720 1.00 93.25 108 THR A N 1
ATOM 903 C CA . THR A 1 108 ? -8.622 -10.266 1.767 1.00 93.25 108 THR A CA 1
ATOM 904 C C . THR A 1 108 ? -8.700 -11.327 2.867 1.00 93.25 108 THR A C 1
ATOM 906 O O . THR A 1 108 ? -9.554 -11.243 3.742 1.00 93.25 108 THR A O 1
ATOM 909 N N . GLU A 1 109 ? -7.754 -12.275 2.874 1.00 93.06 109 GLU A N 1
ATOM 910 C CA . GLU A 1 109 ? -7.667 -13.378 3.846 1.00 93.06 109 GLU A CA 1
ATOM 911 C C . GLU A 1 109 ? -7.577 -12.872 5.298 1.00 93.06 109 GLU A C 1
ATOM 913 O O . GLU A 1 109 ? -8.182 -13.455 6.191 1.00 93.06 109 GLU A O 1
ATOM 918 N N . ASN A 1 110 ? -6.861 -11.767 5.537 1.00 92.44 110 ASN A N 1
ATOM 919 C CA . ASN A 1 110 ? -6.678 -11.193 6.877 1.00 92.44 110 ASN A CA 1
ATOM 920 C C . ASN A 1 110 ? -7.689 -10.084 7.228 1.00 92.44 110 ASN A C 1
ATOM 922 O O . ASN A 1 110 ? -7.493 -9.379 8.220 1.00 92.44 110 ASN A O 1
ATOM 926 N N . GLY A 1 111 ? -8.724 -9.860 6.410 1.00 92.44 111 GLY A N 1
ATOM 927 C CA . GLY A 1 111 ? -9.745 -8.841 6.688 1.00 92.44 111 GLY A CA 1
ATOM 928 C C . GLY A 1 111 ? -9.196 -7.408 6.768 1.00 92.44 111 GLY A C 1
ATOM 929 O O . GLY A 1 111 ? -9.659 -6.59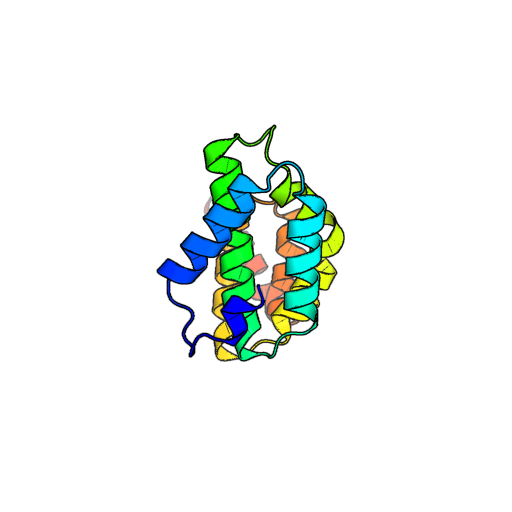9 7.575 1.00 92.44 111 GLY A O 1
ATOM 930 N N . ILE A 1 112 ? -8.170 -7.088 5.972 1.00 93.25 112 ILE A N 1
ATOM 931 C CA . ILE A 1 112 ? -7.686 -5.709 5.795 1.00 93.25 112 ILE A CA 1
ATOM 932 C C . ILE A 1 112 ? -8.657 -4.936 4.902 1.00 93.25 112 ILE A C 1
ATOM 934 O O . ILE A 1 112 ? -9.061 -3.826 5.237 1.00 93.25 112 ILE A O 1
ATOM 938 N N . TYR A 1 113 ? -9.044 -5.548 3.783 1.00 94.88 113 TYR A N 1
ATOM 939 C CA . TYR A 1 113 ? -10.065 -5.042 2.875 1.00 94.88 113 TYR A CA 1
ATOM 940 C C . TYR A 1 113 ? -10.995 -6.183 2.471 1.00 94.88 113 TYR A C 1
ATOM 942 O O . TYR A 1 113 ? -10.586 -7.342 2.406 1.00 94.88 113 TYR A O 1
ATOM 950 N N . LYS A 1 114 ? -12.251 -5.838 2.201 1.00 93.19 114 LYS A N 1
ATOM 951 C CA . LYS A 1 114 ? -13.276 -6.762 1.716 1.00 93.19 114 LYS A CA 1
ATOM 952 C C . LYS A 1 114 ? -13.082 -7.061 0.221 1.00 93.19 114 LYS A C 1
ATOM 954 O O . LYS A 1 114 ? -12.363 -6.348 -0.481 1.00 93.19 114 LYS A O 1
ATOM 959 N N . GLU A 1 115 ? -13.731 -8.125 -0.259 1.00 91.50 115 GLU A N 1
ATOM 960 C CA . GLU A 1 115 ? -13.639 -8.567 -1.661 1.00 91.50 115 GLU A CA 1
ATOM 961 C C . GLU A 1 115 ? -14.113 -7.501 -2.666 1.00 91.50 115 GLU A C 1
ATOM 963 O O . GLU A 1 115 ? -13.574 -7.428 -3.765 1.00 91.50 115 GLU A O 1
ATOM 968 N N . ASP A 1 116 ? -15.062 -6.640 -2.295 1.00 93.00 116 ASP A N 1
ATOM 969 C CA . ASP A 1 116 ? -15.542 -5.523 -3.124 1.00 93.00 116 ASP A CA 1
ATOM 970 C C . ASP A 1 116 ? -14.430 -4.523 -3.481 1.00 93.00 116 ASP A C 1
ATOM 972 O O . ASP A 1 116 ? -14.424 -3.968 -4.578 1.00 93.00 116 ASP A O 1
ATOM 976 N N . ILE A 1 117 ? -13.458 -4.339 -2.584 1.00 93.88 117 ILE A N 1
ATOM 977 C CA . ILE A 1 117 ? -12.274 -3.510 -2.821 1.00 93.88 117 ILE A CA 1
ATOM 978 C C . ILE A 1 117 ? -11.168 -4.323 -3.495 1.00 93.88 117 ILE A C 1
ATOM 980 O O . ILE A 1 117 ? -10.519 -3.820 -4.406 1.00 93.88 117 ILE A O 1
ATOM 984 N N . THR A 1 118 ? -10.902 -5.562 -3.069 1.00 93.12 118 THR A N 1
ATOM 985 C CA . THR A 1 118 ? -9.720 -6.304 -3.547 1.00 93.12 118 THR A CA 1
ATOM 986 C C . THR A 1 118 ? -9.908 -6.973 -4.910 1.00 93.12 118 THR A C 1
ATOM 988 O O . THR A 1 118 ? -8.936 -7.064 -5.663 1.00 93.12 118 THR A O 1
ATOM 991 N N . GLN A 1 119 ? -11.120 -7.408 -5.275 1.00 91.12 119 GLN A N 1
ATOM 992 C CA . GLN A 1 119 ? -11.384 -8.091 -6.551 1.00 91.12 119 GLN A CA 1
ATOM 993 C C . GLN A 1 119 ? -11.156 -7.209 -7.791 1.00 91.12 119 GLN A C 1
ATOM 995 O O . GLN A 1 119 ? -10.493 -7.675 -8.727 1.00 91.12 119 GLN A O 1
ATOM 1000 N N . PRO A 1 120 ? -11.602 -5.936 -7.828 1.00 92.69 120 PRO A N 1
ATOM 1001 C CA . PRO A 1 120 ? -11.278 -5.042 -8.942 1.00 92.69 120 PRO A CA 1
ATOM 1002 C C . PRO A 1 120 ? -9.763 -4.861 -9.123 1.00 92.69 120 PRO A C 1
ATOM 1004 O O . PRO A 1 120 ? -9.256 -4.888 -10.244 1.00 92.69 120 PRO A O 1
ATOM 1007 N N . LEU A 1 121 ? -9.019 -4.770 -8.016 1.00 94.19 121 LEU A N 1
ATOM 1008 C CA . LEU A 1 121 ? -7.561 -4.614 -8.031 1.00 94.19 121 LEU A CA 1
ATOM 1009 C C . LEU A 1 121 ? -6.862 -5.880 -8.543 1.00 94.19 121 LEU A C 1
ATOM 1011 O O . LEU A 1 121 ? -5.928 -5.796 -9.336 1.00 94.19 121 LEU A O 1
ATOM 1015 N N . LEU A 1 122 ? -7.338 -7.063 -8.140 1.00 91.50 122 LEU A N 1
ATOM 1016 C CA . LEU A 1 122 ? -6.844 -8.342 -8.658 1.00 91.50 122 LEU A CA 1
ATOM 1017 C C . LEU A 1 122 ? -7.073 -8.460 -10.170 1.00 91.50 122 LEU A C 1
ATOM 1019 O O . LEU A 1 122 ? -6.172 -8.882 -10.896 1.00 91.50 122 LEU A O 1
ATOM 1023 N N . THR A 1 123 ? -8.251 -8.046 -10.639 1.00 88.81 123 THR A N 1
ATOM 1024 C CA . THR A 1 123 ? -8.619 -8.058 -12.063 1.00 88.81 123 THR A CA 1
ATOM 1025 C C . THR A 1 123 ? -7.692 -7.158 -12.883 1.00 88.81 123 THR A C 1
ATOM 1027 O O . THR A 1 123 ? -7.178 -7.583 -13.918 1.00 88.81 123 THR A O 1
ATOM 1030 N N . MET A 1 124 ? -7.384 -5.963 -12.368 1.00 88.69 124 MET A N 1
ATOM 1031 C CA . MET A 1 124 ? -6.443 -5.018 -12.982 1.00 88.69 124 MET A CA 1
ATOM 1032 C C . MET A 1 124 ? -5.047 -5.626 -13.202 1.00 88.69 124 MET A C 1
ATOM 1034 O O . MET A 1 124 ? -4.416 -5.383 -14.229 1.00 88.69 124 MET A O 1
ATOM 1038 N N . GLY A 1 125 ? -4.561 -6.442 -12.262 1.00 76.50 125 GLY A N 1
ATOM 1039 C CA . GLY A 1 125 ? -3.237 -7.062 -12.350 1.00 76.50 125 GLY A CA 1
ATOM 1040 C C . GLY A 1 125 ? -3.136 -8.290 -13.249 1.00 76.50 125 GLY A C 1
ATOM 1041 O O . GLY A 1 125 ? -2.047 -8.603 -13.734 1.00 76.50 125 GLY A O 1
ATOM 1042 N N . LEU A 1 126 ? -4.245 -9.008 -13.431 1.00 72.81 126 LEU A N 1
ATOM 1043 C CA . LEU A 1 126 ? -4.281 -10.296 -14.125 1.00 72.81 126 LEU A CA 1
ATOM 1044 C C . LEU A 1 126 ? -4.622 -10.178 -15.619 1.00 72.81 126 LEU A C 1
ATOM 1046 O O . LEU A 1 126 ? -4.353 -11.128 -16.360 1.00 72.81 126 LEU A O 1
ATOM 1050 N N . GLY A 1 127 ? -5.174 -9.036 -16.052 1.00 62.50 127 GLY A N 1
ATOM 1051 C CA . GLY A 1 127 ? -5.756 -8.863 -17.384 1.00 62.50 127 GLY A CA 1
ATOM 1052 C C . GLY A 1 127 ? -7.037 -9.693 -17.555 1.00 62.50 127 GLY A C 1
ATOM 1053 O O . GLY A 1 127 ? -7.213 -10.731 -16.915 1.00 62.50 127 GLY A O 1
ATOM 1054 N N . GLU A 1 128 ? -7.947 -9.253 -18.425 1.00 47.69 128 GLU A N 1
ATOM 1055 C CA . GLU A 1 128 ? -9.314 -9.796 -18.573 1.00 47.69 128 GLU A CA 1
ATOM 1056 C C . GLU A 1 128 ? -9.406 -11.314 -18.889 1.00 47.69 128 GLU A C 1
ATOM 1058 O O . GLU A 1 128 ? -10.481 -11.902 -18.795 1.00 47.69 128 GLU A O 1
ATOM 1063 N N . GLY A 1 129 ? -8.297 -12.001 -19.192 1.00 49.25 129 GLY A N 1
ATOM 1064 C CA . GLY A 1 129 ? -8.273 -13.431 -19.533 1.00 49.25 129 GLY A CA 1
ATOM 1065 C C . GLY A 1 129 ? -8.264 -14.424 -18.358 1.00 49.25 129 GLY A C 1
ATOM 1066 O O . GLY A 1 129 ? -8.622 -15.583 -18.550 1.00 49.25 129 GLY A O 1
ATOM 1067 N N . ASN A 1 130 ? -7.885 -14.012 -17.142 1.00 49.38 130 ASN A N 1
ATOM 1068 C CA . ASN A 1 130 ? -7.676 -14.941 -16.011 1.00 49.38 130 ASN A CA 1
ATOM 1069 C C . ASN A 1 130 ? -8.821 -14.977 -14.985 1.00 49.38 130 ASN A C 1
ATOM 1071 O O . ASN A 1 130 ? -8.795 -15.791 -14.057 1.00 49.38 130 ASN A O 1
ATOM 1075 N N . LEU A 1 131 ? -9.843 -14.132 -15.153 1.00 49.66 131 LEU A N 1
ATOM 1076 C CA . LEU A 1 131 ? -10.990 -14.084 -14.243 1.00 49.66 131 LEU A CA 1
ATOM 1077 C C . LEU A 1 131 ? -11.805 -15.387 -14.296 1.00 49.66 131 LEU A C 1
ATOM 1079 O O . LEU A 1 131 ? -12.231 -15.880 -13.254 1.00 49.66 131 LEU A O 1
ATOM 1083 N N . LYS A 1 132 ? -11.915 -16.003 -15.487 1.00 46.91 132 LYS A N 1
ATOM 1084 C CA . LYS A 1 132 ? -12.655 -17.258 -15.692 1.00 46.91 132 LYS A CA 1
ATOM 1085 C C . LYS A 1 132 ? -12.093 -18.416 -14.869 1.00 46.91 132 LYS A C 1
ATOM 1087 O O . LYS A 1 132 ? -12.873 -19.166 -14.303 1.00 46.91 132 LYS A O 1
ATOM 1092 N N . ILE A 1 133 ? -10.772 -18.535 -14.722 1.00 52.19 133 ILE A N 1
ATOM 1093 C CA . ILE A 1 133 ? -10.160 -19.656 -13.988 1.00 52.19 133 ILE A CA 1
ATOM 1094 C C . ILE A 1 133 ? -10.459 -19.560 -12.486 1.00 52.19 133 ILE A C 1
ATOM 1096 O O . ILE A 1 133 ? -10.806 -20.560 -11.865 1.00 52.19 133 ILE A O 1
ATOM 1100 N N . LEU A 1 134 ? -10.396 -18.363 -11.896 1.00 50.81 134 LEU A N 1
ATOM 1101 C CA . LEU A 1 134 ? -10.663 -18.190 -10.464 1.00 50.81 134 LEU A CA 1
ATOM 1102 C C . LEU A 1 134 ? -12.152 -18.330 -10.128 1.00 50.81 134 LEU A C 1
ATOM 1104 O O . LEU A 1 134 ? -12.483 -18.945 -9.112 1.00 50.81 134 LEU A O 1
ATOM 1108 N N . THR A 1 135 ? -13.052 -17.840 -10.987 1.00 52.56 135 THR A N 1
ATOM 1109 C CA . THR A 1 135 ? -14.488 -18.106 -10.832 1.00 52.56 135 THR A CA 1
ATOM 1110 C C . THR A 1 135 ? -14.812 -19.581 -11.050 1.00 52.56 135 THR A C 1
ATOM 1112 O O . THR A 1 135 ? -15.535 -20.144 -10.239 1.00 52.56 135 THR A O 1
ATOM 1115 N N . THR A 1 136 ? -14.243 -20.251 -12.060 1.00 48.28 136 THR A N 1
ATOM 1116 C CA . THR A 1 136 ? -14.494 -21.682 -12.307 1.00 48.28 136 THR A CA 1
ATOM 1117 C C . THR A 1 136 ? -13.991 -22.552 -11.161 1.00 48.28 136 THR A C 1
ATOM 1119 O O . THR A 1 136 ? -14.696 -23.473 -10.764 1.00 48.28 136 THR A O 1
ATOM 1122 N N . ILE A 1 137 ? -12.837 -22.237 -10.565 1.00 52.19 137 ILE A N 1
ATOM 1123 C CA . ILE A 1 137 ? -12.342 -22.965 -9.389 1.00 52.19 137 ILE A CA 1
ATOM 1124 C C . ILE A 1 137 ? -13.267 -22.729 -8.183 1.00 52.19 137 ILE A C 1
ATOM 1126 O O . ILE A 1 137 ? -13.669 -23.695 -7.541 1.00 52.19 137 ILE A O 1
ATOM 1130 N N . LYS A 1 138 ? -13.686 -21.483 -7.901 1.00 54.38 138 LYS A N 1
ATOM 1131 C CA . LYS A 1 138 ? -14.624 -21.192 -6.794 1.00 54.38 138 LYS A CA 1
ATOM 1132 C C . LYS A 1 138 ? -15.981 -21.893 -7.003 1.00 54.38 138 LYS A C 1
ATOM 1134 O O . LYS A 1 138 ? -16.514 -22.446 -6.048 1.00 54.38 138 LYS A O 1
ATOM 1139 N N . TYR A 1 139 ? -16.490 -21.954 -8.239 1.00 47.44 139 TYR A N 1
ATOM 1140 C CA . TYR A 1 139 ? -17.705 -22.704 -8.593 1.00 47.44 139 TYR A CA 1
ATOM 1141 C C . TYR A 1 139 ? -17.525 -24.230 -8.491 1.00 47.44 139 TYR A C 1
ATOM 1143 O O . TYR A 1 139 ? -18.398 -24.898 -7.949 1.00 47.44 139 TYR A O 1
ATOM 1151 N N . MET A 1 140 ? -16.400 -24.798 -8.942 1.00 46.53 140 MET A N 1
ATOM 1152 C CA . MET A 1 140 ? -16.128 -26.242 -8.833 1.00 46.53 140 MET A CA 1
ATOM 1153 C C . MET A 1 140 ? -16.035 -26.713 -7.377 1.00 46.53 140 MET A C 1
ATOM 1155 O O . MET A 1 140 ? -16.599 -27.753 -7.037 1.00 46.53 140 MET A O 1
ATOM 1159 N N . TYR A 1 141 ? -15.377 -25.944 -6.504 1.00 44.06 141 TYR A N 1
ATOM 1160 C CA . TYR A 1 141 ? -15.334 -26.257 -5.072 1.00 44.06 141 TYR A CA 1
ATOM 1161 C C . TYR A 1 141 ? -16.696 -26.079 -4.386 1.00 44.06 141 TYR A C 1
ATOM 1163 O O . TYR A 1 141 ? -17.006 -26.828 -3.466 1.00 44.06 141 TYR A O 1
ATOM 1171 N N . PHE A 1 142 ? -17.528 -25.136 -4.836 1.00 44.75 142 PHE A N 1
ATOM 1172 C CA . PHE A 1 142 ? -18.869 -24.934 -4.280 1.00 44.75 142 PHE A CA 1
ATOM 1173 C C . PHE A 1 142 ? -19.839 -26.070 -4.656 1.00 44.75 142 PHE A C 1
ATOM 1175 O O . PHE A 1 142 ? -20.570 -26.557 -3.799 1.00 44.75 142 PHE A O 1
ATOM 1182 N N . VAL A 1 143 ? -19.791 -26.556 -5.903 1.00 50.28 143 VAL A N 1
ATOM 1183 C CA . VAL A 1 143 ? -20.619 -27.689 -6.373 1.00 50.28 143 VAL A CA 1
ATOM 1184 C C . VAL A 1 143 ? -20.179 -29.027 -5.763 1.00 50.28 143 VAL A C 1
ATOM 1186 O O . VAL A 1 143 ? -21.000 -29.917 -5.607 1.00 50.28 143 VAL A O 1
ATOM 1189 N N . SER A 1 144 ? -18.911 -29.176 -5.369 1.00 42.66 144 SER A N 1
ATOM 1190 C CA . SER A 1 144 ? -18.412 -30.421 -4.753 1.00 42.66 144 SER A CA 1
ATOM 1191 C C . SER A 1 144 ? -18.701 -30.531 -3.245 1.00 42.66 144 SER A C 1
ATOM 1193 O O . SER A 1 144 ? -18.385 -31.553 -2.642 1.00 42.66 144 SER A O 1
ATOM 1195 N N . CYS A 1 145 ? -19.259 -29.481 -2.631 1.00 41.16 145 CYS A N 1
ATOM 1196 C CA . CYS A 1 145 ? -19.607 -29.410 -1.204 1.00 41.16 145 CYS A CA 1
ATOM 1197 C C . CYS A 1 145 ? -21.126 -29.296 -0.950 1.00 41.16 145 CYS A C 1
ATOM 1199 O O . CYS A 1 145 ? -21.522 -29.012 0.181 1.00 41.16 145 CYS A O 1
ATOM 1201 N N . SER A 1 146 ? -21.960 -29.482 -1.980 1.00 43.97 146 SER A N 1
ATOM 1202 C CA . SER A 1 146 ? -23.431 -29.559 -1.884 1.00 43.97 146 SER A CA 1
ATOM 1203 C C . SER A 1 146 ? -23.895 -30.967 -2.232 1.00 43.97 146 SER A C 1
ATOM 1205 O O . SER A 1 146 ? -24.857 -31.437 -1.591 1.00 43.97 146 SER A O 1
#

pLDDT: mean 84.08, std 16.67, range [41.16, 97.44]

Secondary structure (DSSP, 8-state):
-HHHHTSPSSPPHHHHHHHHHHHHHTGGGHHHHHHHHHHHHHHS-HHHHHHHHHHHHHHHHHHHHHH-TTT--SHHHHGGGHHHHHHHHTSS-GGGHHHHHHHHHHHHHTTSS-HHHHHHHHHHHH-TTSHHHHHHHHHHHHHTT-

Organism: Trichoplax adhaerens (NCBI:txid10228)